Protein AF-A0A8R7JZX9-F1 (afdb_monomer_lite)

Radius of gyration: 11.73 Å; chains: 1; bounding box: 32×27×32 Å

Organism: Triticum urartu (NCBI:txid4572)

Foldseek 3Di:
DDPPPPVVVDVVLVVLCCCQLVVVDARDPSNLVSCQVCVVCLVVLCPPPVRVCSCVDVSVVSNCVSSVHDNRDD

InterPro domains:
  IPR016140 Bifunctional inhibitor/plant lipid transfer protein/seed storage helical domain [PF00234] (11-74)
  IPR033872 Non-specific lipid-transfer protein type 2 [PTHR33214] (4-74)
  IPR033872 Non-specific lipid-transfer protein type 2 [cd01959] (9-74)
  IPR036312 Bifunctional inhibitor/plant lipid transfer protein/seed storage helical domain superfamily [G3DSA:1.10.110.10] (7-74)
  IPR036312 Bifunctional inhibitor/plant lipid transfer protein/seed storage helical domain superfamily [SSF47699] (8-74)

pLDDT: mean 79.05, std 12.91, range [39.28, 88.94]

Secondary structure (DSSP, 8-state):
----------HHHHHTTHHHHHH-PPPPHHHHHHHHHTGGGHHHHHHSHHHHHHHTSHHHHHHHHHTTPPPP--

Structure (mmCIF, N/CA/C/O backbone):
data_AF-A0A8R7JZX9-F1
#
_entry.id   AF-A0A8R7JZX9-F1
#
loop_
_atom_site.group_PDB
_atom_site.id
_atom_site.type_symbol
_atom_site.label_atom_id
_atom_site.label_alt_id
_atom_site.label_comp_id
_atom_site.label_asym_id
_atom_site.label_entity_id
_atom_site.label_seq_id
_atom_site.pdbx_PDB_ins_code
_atom_site.Cartn_x
_atom_site.Cartn_y
_atom_site.Cartn_z
_atom_site.occupancy
_atom_site.B_iso_or_equiv
_atom_site.auth_seq_id
_atom_site.auth_comp_id
_atom_site.auth_asym_id
_atom_site.auth_atom_id
_atom_site.pdbx_PDB_model_num
ATOM 1 N N . MET A 1 1 ? -20.124 0.011 24.847 1.00 39.28 1 MET A N 1
ATOM 2 C CA . MET A 1 1 ? -18.926 -0.601 24.233 1.00 39.28 1 MET A CA 1
ATOM 3 C C . MET A 1 1 ? -19.182 -0.666 22.739 1.00 39.28 1 MET A C 1
ATOM 5 O O . MET A 1 1 ? -19.859 -1.576 22.284 1.00 39.28 1 MET A O 1
ATOM 9 N N . SER A 1 2 ? -18.775 0.364 21.999 1.00 40.97 2 SER A N 1
ATOM 10 C CA . SER A 1 2 ? -19.023 0.438 20.558 1.00 40.97 2 SER A CA 1
ATOM 11 C C . SER A 1 2 ? -17.960 -0.386 19.846 1.00 40.97 2 SER A C 1
ATOM 13 O O . SER A 1 2 ? -16.832 0.065 19.681 1.00 40.97 2 SER A O 1
ATOM 15 N N . THR A 1 3 ? -18.309 -1.609 19.461 1.00 43.28 3 THR A N 1
ATOM 16 C CA . THR A 1 3 ? -17.501 -2.475 18.597 1.00 43.28 3 THR A CA 1
ATOM 17 C C . THR A 1 3 ? -17.582 -1.975 17.159 1.00 43.28 3 THR A C 1
ATOM 19 O O . THR A 1 3 ? -18.099 -2.645 16.269 1.00 43.28 3 THR A O 1
ATOM 22 N N . ALA A 1 4 ? -17.085 -0.763 16.930 1.00 41.19 4 ALA A N 1
ATOM 23 C CA . ALA A 1 4 ? -16.511 -0.471 15.640 1.00 41.19 4 ALA A CA 1
ATOM 24 C C . ALA A 1 4 ? -15.199 -1.247 15.630 1.00 41.19 4 ALA A C 1
ATOM 26 O O . ALA A 1 4 ? -14.275 -0.920 16.371 1.00 41.19 4 ALA A O 1
ATOM 27 N N . SER A 1 5 ? -15.104 -2.274 14.798 1.00 42.50 5 SER A N 1
ATOM 28 C CA . SER A 1 5 ? -13.818 -2.688 14.256 1.00 42.50 5 SER A CA 1
ATOM 29 C C . SER A 1 5 ? -13.316 -1.536 13.381 1.00 42.50 5 SER A C 1
ATOM 31 O O . SER A 1 5 ? -13.235 -1.653 12.163 1.00 42.50 5 SER A O 1
ATOM 33 N N . THR A 1 6 ? -13.048 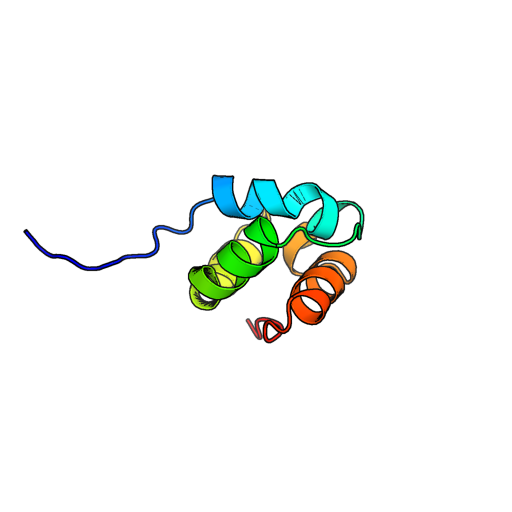-0.374 13.984 1.00 44.12 6 THR A N 1
ATOM 34 C CA . THR A 1 6 ? -12.094 0.576 13.454 1.00 44.12 6 THR A CA 1
ATOM 35 C C . THR A 1 6 ? -10.845 -0.265 13.324 1.00 44.12 6 THR A C 1
ATOM 37 O O . THR A 1 6 ? -10.181 -0.563 14.315 1.00 44.12 6 THR A O 1
ATOM 40 N N . ALA A 1 7 ? -10.565 -0.728 12.106 1.00 48.59 7 ALA A N 1
ATOM 41 C CA . ALA A 1 7 ? -9.210 -1.028 11.705 1.00 48.59 7 ALA A CA 1
ATOM 42 C C . ALA A 1 7 ? -8.464 0.285 11.937 1.00 48.59 7 ALA A C 1
ATOM 44 O O . ALA A 1 7 ? -8.410 1.154 11.074 1.00 48.59 7 ALA A O 1
ATOM 45 N N . HIS A 1 8 ? -8.055 0.500 13.185 1.00 57.78 8 HIS A N 1
ATOM 46 C CA . HIS A 1 8 ? -7.186 1.576 13.578 1.00 57.78 8 HIS A CA 1
ATOM 47 C C . HIS A 1 8 ? -5.986 1.311 12.705 1.00 57.78 8 HIS A C 1
ATOM 49 O O . HIS A 1 8 ? -5.395 0.240 12.853 1.00 57.78 8 HIS A O 1
ATOM 55 N N . CYS A 1 9 ? -5.771 2.173 11.712 1.00 69.56 9 CYS A N 1
ATOM 56 C CA . CYS A 1 9 ? -4.759 1.957 10.700 1.00 69.56 9 CYS A CA 1
ATOM 57 C C . CYS A 1 9 ? -3.473 1.620 11.445 1.00 69.56 9 CYS A C 1
ATOM 59 O O . CYS A 1 9 ? -2.928 2.455 12.162 1.00 69.56 9 CYS A O 1
ATOM 61 N N . ASN A 1 10 ? -3.097 0.346 11.407 1.00 73.25 10 ASN A N 1
ATOM 62 C CA . ASN A 1 10 ? -2.108 -0.205 12.300 1.00 73.25 10 ASN A CA 1
ATOM 63 C C . ASN A 1 10 ? -0.794 -0.124 11.552 1.00 73.25 10 ASN A C 1
ATOM 65 O O . ASN A 1 10 ? -0.489 -0.967 10.702 1.00 73.25 10 ASN A O 1
ATOM 69 N N . ASP A 1 11 ? -0.041 0.930 11.854 1.00 71.75 11 ASP A N 1
ATOM 70 C CA . ASP A 1 11 ? 1.252 1.210 11.237 1.00 71.75 11 ASP A CA 1
ATOM 71 C C . ASP A 1 11 ? 2.194 0.005 11.366 1.00 71.75 11 ASP A C 1
ATOM 73 O O . ASP A 1 11 ? 2.945 -0.302 10.445 1.00 71.75 11 ASP A O 1
ATOM 77 N N . GLY A 1 12 ? 2.096 -0.753 12.466 1.00 76.00 12 GLY A N 1
ATOM 78 C CA . GLY A 1 12 ? 2.874 -1.973 12.684 1.00 76.00 12 GLY A CA 1
ATOM 79 C C . GLY A 1 12 ? 2.565 -3.076 11.668 1.00 76.00 12 GLY A C 1
ATOM 80 O O . GLY A 1 12 ? 3.466 -3.763 11.191 1.00 76.00 12 GLY A O 1
ATOM 81 N N . GLN A 1 13 ? 1.306 -3.219 11.260 1.00 76.62 13 GLN A N 1
ATOM 82 C CA . GLN A 1 13 ? 0.926 -4.161 10.207 1.00 76.62 13 GLN A CA 1
ATOM 83 C C . GLN A 1 13 ? 1.363 -3.690 8.811 1.00 76.62 13 GLN A C 1
ATOM 85 O O . GLN A 1 13 ? 1.629 -4.522 7.943 1.00 76.62 13 GLN A O 1
ATOM 90 N N . LEU A 1 14 ? 1.502 -2.378 8.606 1.00 77.69 14 LEU A N 1
ATOM 91 C CA . LEU A 1 14 ? 2.137 -1.821 7.412 1.00 77.69 14 LEU A CA 1
ATOM 92 C C . LEU A 1 14 ? 3.659 -2.053 7.435 1.00 77.69 14 LEU A C 1
ATOM 94 O O . LEU A 1 14 ? 4.253 -2.356 6.402 1.00 77.69 14 LEU A O 1
ATOM 98 N N . MET A 1 15 ? 4.285 -2.007 8.616 1.00 79.81 15 MET A N 1
ATOM 99 C CA . MET A 1 15 ? 5.712 -2.294 8.800 1.00 79.81 15 MET A CA 1
ATOM 100 C C . MET A 1 15 ? 6.078 -3.745 8.472 1.00 79.81 15 MET A C 1
ATOM 102 O O . MET A 1 15 ? 7.146 -3.986 7.915 1.00 79.81 15 MET A O 1
ATOM 106 N N . VAL A 1 16 ? 5.182 -4.711 8.708 1.00 83.06 16 VAL A N 1
ATOM 107 C CA . VAL A 1 16 ? 5.356 -6.103 8.231 1.00 83.06 16 VAL A CA 1
ATOM 108 C C . VAL A 1 16 ? 5.485 -6.163 6.701 1.00 83.06 16 VAL A C 1
ATOM 110 O O . VAL A 1 16 ? 6.124 -7.064 6.159 1.00 83.06 16 VAL A O 1
ATOM 113 N N . CYS A 1 17 ? 4.924 -5.178 5.999 1.00 85.06 17 CYS A N 1
ATOM 114 C CA . CYS A 1 17 ? 5.039 -5.002 4.556 1.00 85.06 17 CYS A CA 1
ATOM 115 C C . CYS A 1 17 ? 6.145 -4.026 4.135 1.00 85.06 17 CYS A C 1
ATOM 117 O O . CYS A 1 17 ? 6.311 -3.803 2.937 1.00 85.06 17 CYS A O 1
ATOM 119 N N . ALA A 1 18 ? 6.918 -3.452 5.066 1.00 83.62 18 ALA A N 1
ATOM 120 C CA . ALA A 1 18 ? 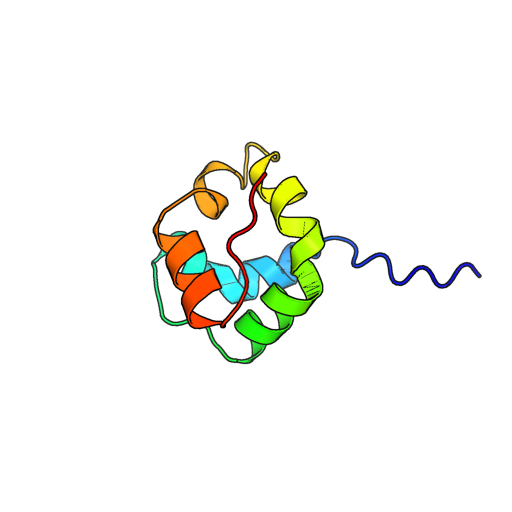7.921 -2.433 4.758 1.00 83.62 18 ALA A CA 1
ATOM 121 C C . ALA A 1 18 ? 8.954 -2.931 3.741 1.00 83.62 18 ALA A C 1
ATOM 123 O O . ALA A 1 18 ? 9.278 -2.208 2.810 1.00 83.62 18 ALA A O 1
ATOM 124 N N . ALA A 1 19 ? 9.409 -4.183 3.839 1.00 84.50 19 ALA A N 1
ATOM 125 C CA . ALA A 1 19 ? 10.332 -4.756 2.855 1.00 84.50 19 ALA A CA 1
ATOM 126 C C . ALA A 1 19 ? 9.735 -4.801 1.432 1.00 84.50 19 ALA A C 1
ATOM 128 O O . ALA A 1 19 ? 10.445 -4.604 0.448 1.00 84.50 19 ALA A O 1
ATOM 129 N N . ALA A 1 20 ? 8.425 -5.021 1.309 1.00 86.44 20 ALA A N 1
ATOM 130 C CA . ALA A 1 20 ? 7.740 -5.039 0.021 1.00 86.44 20 ALA A CA 1
ATOM 131 C C . ALA A 1 20 ? 7.471 -3.618 -0.505 1.00 86.44 20 ALA A C 1
ATOM 133 O O . ALA A 1 20 ? 7.671 -3.337 -1.682 1.00 86.44 20 ALA A O 1
ATOM 134 N N . ILE A 1 21 ? 7.079 -2.702 0.382 1.00 84.94 21 ILE A N 1
ATOM 135 C CA . ILE A 1 21 ? 6.753 -1.306 0.064 1.00 84.94 21 ILE A CA 1
ATOM 136 C C . ILE A 1 21 ? 8.014 -0.488 -0.264 1.00 84.94 21 ILE A C 1
ATOM 138 O O . ILE A 1 21 ? 8.047 0.230 -1.263 1.00 84.94 21 ILE A O 1
ATOM 142 N N . ILE A 1 22 ? 9.060 -0.616 0.555 1.00 84.38 22 ILE A N 1
ATOM 143 C CA . ILE A 1 22 ? 10.316 0.140 0.447 1.00 84.38 22 ILE A CA 1
ATOM 144 C C . ILE A 1 22 ? 11.239 -0.511 -0.584 1.00 84.38 22 ILE A C 1
ATOM 146 O O . ILE A 1 22 ? 11.720 0.162 -1.491 1.00 84.38 22 ILE A O 1
ATOM 150 N N . SER A 1 23 ? 11.477 -1.819 -0.467 1.00 82.88 23 SER A N 1
ATOM 151 C CA . SER A 1 23 ? 12.490 -2.522 -1.266 1.00 82.88 23 SER A CA 1
ATOM 152 C C . SER A 1 23 ? 11.920 -3.206 -2.511 1.00 82.88 23 SER A C 1
ATOM 154 O O . SER A 1 23 ? 12.684 -3.710 -3.330 1.00 82.88 23 SER A O 1
ATOM 156 N N . GLY A 1 24 ? 10.592 -3.279 -2.659 1.00 82.19 24 GLY A N 1
ATOM 157 C CA . GLY A 1 24 ? 9.960 -4.051 -3.733 1.00 82.19 24 GLY A CA 1
ATOM 158 C C . GLY A 1 24 ? 10.097 -5.567 -3.566 1.00 82.19 24 GLY A C 1
ATOM 159 O O . GLY A 1 24 ? 9.953 -6.296 -4.546 1.00 82.19 24 GLY A O 1
ATOM 160 N N . ALA A 1 25 ? 10.411 -6.046 -2.357 1.00 85.38 25 ALA A N 1
ATOM 161 C CA . ALA A 1 25 ? 10.512 -7.473 -2.072 1.00 85.38 25 ALA A CA 1
ATOM 162 C C . ALA A 1 25 ? 9.143 -8.171 -2.168 1.00 85.38 25 ALA A C 1
ATOM 164 O O . ALA A 1 25 ? 8.090 -7.542 -2.059 1.00 85.38 25 ALA A O 1
ATOM 165 N N . ALA A 1 26 ? 9.154 -9.494 -2.341 1.00 85.38 26 ALA A N 1
ATOM 166 C CA . ALA A 1 26 ? 7.925 -10.278 -2.354 1.00 85.38 26 ALA A CA 1
ATOM 167 C C . ALA A 1 26 ? 7.204 -10.177 -0.990 1.00 85.38 26 ALA A C 1
ATOM 169 O O . ALA A 1 26 ? 7.833 -10.417 0.046 1.00 85.38 26 ALA A O 1
ATOM 170 N N . PRO A 1 27 ? 5.907 -9.822 -0.957 1.00 86.69 27 PRO A N 1
ATOM 171 C CA . PRO A 1 27 ? 5.167 -9.720 0.292 1.00 86.69 27 PRO A CA 1
ATOM 172 C C . PRO A 1 27 ? 4.882 -11.106 0.886 1.00 86.69 27 PRO A C 1
ATOM 174 O O . PRO A 1 27 ? 4.461 -12.032 0.195 1.00 86.69 27 PRO A O 1
ATOM 177 N N . SER A 1 28 ? 5.073 -11.242 2.198 1.00 87.44 28 SER A N 1
ATOM 178 C CA . SER A 1 28 ? 4.720 -12.460 2.937 1.00 87.44 28 SER A CA 1
ATOM 179 C C . SER A 1 28 ? 3.201 -12.626 3.060 1.00 87.44 28 SER A C 1
ATOM 181 O O . SER A 1 28 ? 2.456 -11.646 3.055 1.00 87.44 28 SER A O 1
ATOM 183 N N . ALA A 1 29 ? 2.722 -13.849 3.302 1.00 87.62 29 ALA A N 1
ATOM 184 C CA . ALA A 1 29 ? 1.291 -14.115 3.496 1.00 87.62 29 ALA A CA 1
ATOM 185 C C . ALA A 1 29 ? 0.657 -13.246 4.606 1.00 87.62 29 ALA A C 1
ATOM 187 O O . ALA A 1 29 ? -0.434 -12.701 4.426 1.00 87.62 29 ALA A O 1
ATOM 188 N N . SER A 1 30 ? 1.366 -13.038 5.724 1.00 87.06 30 SER A N 1
ATOM 189 C CA . SER A 1 30 ? 0.924 -12.144 6.807 1.00 87.06 30 SER A CA 1
ATOM 190 C C . SER A 1 30 ? 0.837 -10.681 6.367 1.00 87.06 30 SER A C 1
ATOM 192 O O . SER A 1 30 ? -0.091 -9.978 6.769 1.00 87.06 30 SER A O 1
ATOM 194 N N . CYS A 1 31 ? 1.754 -10.233 5.502 1.00 87.81 31 CYS A N 1
ATOM 195 C CA . CYS A 1 31 ? 1.684 -8.909 4.892 1.00 87.81 31 CYS A CA 1
ATOM 196 C C . CYS A 1 31 ? 0.436 -8.801 4.004 1.00 87.81 31 CYS A C 1
ATOM 198 O O . CYS A 1 31 ? -0.368 -7.896 4.194 1.00 87.81 31 CYS A O 1
ATOM 200 N N . CYS A 1 32 ? 0.186 -9.766 3.116 1.00 88.94 32 CYS A N 1
ATOM 201 C CA . CYS A 1 32 ? -0.987 -9.736 2.241 1.00 88.94 32 CYS A CA 1
ATOM 202 C C . CYS A 1 32 ? -2.323 -9.765 2.997 1.00 88.94 32 CYS A C 1
ATOM 204 O O . CYS A 1 32 ? -3.270 -9.074 2.618 1.00 88.94 32 CYS A O 1
ATOM 206 N N . SER A 1 33 ? -2.427 -10.542 4.077 1.00 88.94 33 SER A N 1
ATOM 207 C CA . SER A 1 33 ? -3.613 -10.520 4.943 1.00 88.94 33 SER A CA 1
ATOM 208 C C . SER A 1 33 ? -3.790 -9.167 5.633 1.00 88.94 33 SER A C 1
ATOM 210 O O . SER A 1 33 ? -4.909 -8.666 5.713 1.00 88.94 33 SER A O 1
ATOM 212 N N . SER A 1 34 ? -2.689 -8.539 6.047 1.00 86.12 34 SER A N 1
ATOM 213 C CA . SER A 1 34 ? -2.697 -7.197 6.637 1.00 86.12 34 SER A CA 1
ATOM 214 C C . SER A 1 34 ? -3.106 -6.122 5.624 1.00 86.12 34 SER A C 1
ATOM 216 O O . SER A 1 34 ? -3.970 -5.304 5.926 1.00 86.12 34 SER A O 1
ATOM 218 N N . LEU A 1 35 ? -2.555 -6.152 4.405 1.00 85.56 35 LEU A N 1
ATOM 219 C CA . LEU A 1 35 ? -2.893 -5.212 3.329 1.00 85.56 35 LEU A CA 1
ATOM 220 C C . LEU A 1 35 ? -4.373 -5.306 2.942 1.00 85.56 35 LEU A C 1
ATOM 222 O O . LEU A 1 35 ? -5.019 -4.279 2.762 1.00 85.56 35 LEU A O 1
ATOM 226 N N . ARG A 1 36 ? -4.933 -6.521 2.860 1.00 85.69 36 ARG A N 1
ATOM 227 C CA . ARG A 1 36 ? -6.372 -6.721 2.610 1.00 85.69 36 ARG A CA 1
ATOM 228 C C . ARG A 1 36 ? -7.236 -6.156 3.731 1.00 85.69 36 ARG A C 1
ATOM 230 O O . ARG A 1 36 ? -8.200 -5.456 3.449 1.00 85.69 36 ARG A O 1
ATOM 237 N N . ALA A 1 37 ? -6.877 -6.426 4.986 1.00 84.81 37 ALA A N 1
ATOM 238 C CA . ALA A 1 37 ? -7.611 -5.913 6.141 1.00 84.81 37 ALA A CA 1
ATOM 239 C C . ALA A 1 37 ? -7.556 -4.378 6.248 1.00 84.81 37 ALA A C 1
ATOM 241 O O . ALA A 1 37 ? -8.474 -3.765 6.786 1.00 84.81 37 ALA A O 1
ATOM 242 N N . GLN A 1 38 ? -6.499 -3.758 5.716 1.00 81.94 38 GLN A N 1
ATOM 243 C CA . GLN A 1 38 ? -6.242 -2.321 5.809 1.00 81.94 38 GLN A CA 1
ATOM 244 C C . GLN A 1 38 ? -6.434 -1.555 4.495 1.00 81.94 38 GLN A C 1
ATOM 246 O O . GLN A 1 38 ? -5.972 -0.420 4.379 1.00 81.94 38 GLN A O 1
ATOM 251 N N . GLN A 1 39 ? -7.156 -2.113 3.517 1.00 81.69 39 GLN A N 1
ATOM 252 C CA . GLN A 1 39 ? -7.420 -1.426 2.245 1.00 81.69 39 GLN A CA 1
ATOM 253 C C . GLN A 1 39 ? -7.993 -0.013 2.430 1.00 81.69 39 GLN A C 1
ATOM 255 O O . GLN A 1 39 ? -7.540 0.926 1.778 1.00 81.69 39 GLN A O 1
ATOM 260 N N . GLY A 1 40 ? -8.931 0.160 3.368 1.00 79.69 40 GLY A N 1
ATOM 261 C CA . GLY A 1 40 ? -9.527 1.467 3.675 1.00 79.69 40 GLY A CA 1
ATOM 262 C C . GLY A 1 40 ? -8.555 2.481 4.296 1.00 79.69 40 GLY A C 1
ATOM 263 O O . GLY A 1 40 ? -8.799 3.682 4.235 1.00 79.69 40 GLY A O 1
ATOM 264 N N . CYS A 1 41 ? -7.433 2.019 4.850 1.00 84.00 41 CYS A N 1
ATOM 265 C CA . CYS A 1 41 ? -6.418 2.858 5.483 1.00 84.00 41 CYS A CA 1
ATOM 266 C C . CYS A 1 41 ? -5.342 3.353 4.514 1.00 84.00 41 CYS A C 1
ATOM 268 O O . CYS A 1 41 ? -4.644 4.317 4.827 1.00 84.00 41 CYS A O 1
ATOM 270 N N . PHE A 1 42 ? -5.198 2.755 3.327 1.00 82.62 42 PHE A N 1
ATOM 271 C CA . PHE A 1 42 ? -4.145 3.166 2.397 1.00 82.62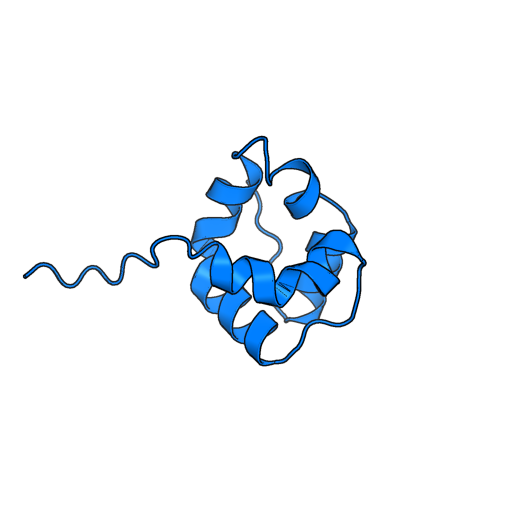 42 PHE A CA 1
ATOM 272 C C . PHE A 1 42 ? -4.238 4.624 1.975 1.00 82.62 42 PHE A C 1
ATOM 274 O O . PHE A 1 42 ? -3.204 5.270 1.867 1.00 82.62 42 PHE A O 1
ATOM 281 N N . CYS A 1 43 ? -5.442 5.173 1.807 1.00 83.62 43 CYS A N 1
ATOM 282 C CA . CYS A 1 43 ? -5.597 6.595 1.506 1.00 83.62 43 CYS A CA 1
ATOM 283 C C . CYS A 1 43 ? -5.102 7.495 2.634 1.00 83.62 43 CYS A C 1
ATOM 285 O O . CYS A 1 43 ? -4.548 8.561 2.373 1.00 83.62 43 CYS A O 1
ATOM 287 N N . GLN A 1 44 ? -5.280 7.066 3.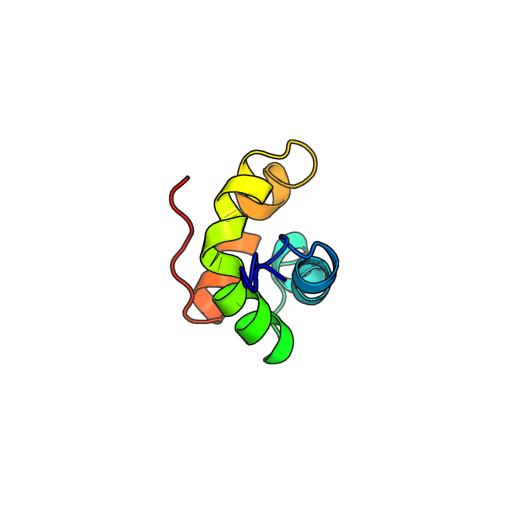882 1.00 84.62 44 GLN A N 1
ATOM 288 C CA . GLN A 1 44 ? -4.771 7.787 5.040 1.00 84.62 44 GLN A CA 1
ATOM 289 C C . GLN A 1 44 ? -3.239 7.772 5.038 1.00 84.62 44 GLN A C 1
ATOM 291 O O . GLN A 1 44 ? -2.607 8.815 5.211 1.00 84.62 44 GLN A O 1
ATOM 296 N N . TYR A 1 45 ? -2.636 6.612 4.766 1.00 82.81 45 TYR A N 1
ATOM 297 C CA . TYR A 1 45 ? -1.185 6.488 4.638 1.00 82.81 45 TYR A CA 1
ATOM 298 C C . TYR A 1 45 ? -0.634 7.276 3.445 1.00 82.81 45 TYR A C 1
ATOM 300 O O . TYR A 1 45 ? 0.364 7.973 3.589 1.00 82.81 45 TYR A O 1
ATOM 308 N N . ALA A 1 46 ? -1.319 7.250 2.300 1.00 83.50 46 ALA A N 1
ATOM 309 C CA . ALA A 1 46 ? -0.962 8.020 1.112 1.00 83.50 46 ALA A CA 1
ATOM 310 C C . ALA A 1 46 ? -0.996 9.537 1.370 1.00 83.50 46 ALA A C 1
ATOM 312 O O . ALA A 1 46 ? -0.117 10.263 0.917 1.00 83.50 46 ALA A O 1
ATOM 313 N N . ARG A 1 47 ? -1.977 10.021 2.148 1.00 83.50 47 ARG A N 1
ATOM 314 C CA . ARG A 1 47 ? -2.075 11.437 2.552 1.00 83.50 47 ARG A CA 1
ATOM 315 C C . ARG A 1 47 ? -1.091 11.836 3.642 1.00 83.50 47 ARG A C 1
ATOM 317 O O . ARG A 1 47 ? -0.860 13.025 3.843 1.00 83.50 47 ARG A O 1
ATOM 324 N N . THR A 1 48 ? -0.537 10.874 4.372 1.00 83.75 48 THR A N 1
ATOM 325 C CA . THR A 1 48 ? 0.416 11.164 5.441 1.00 83.75 48 THR A CA 1
ATOM 326 C C . THR A 1 48 ? 1.771 11.468 4.811 1.00 83.75 48 THR A C 1
ATOM 328 O O . THR A 1 48 ? 2.344 10.570 4.209 1.00 83.75 48 THR A O 1
ATOM 331 N N . PRO A 1 49 ? 2.355 12.666 4.963 1.00 81.88 49 PRO A N 1
ATOM 332 C CA . PRO A 1 49 ? 3.594 13.032 4.267 1.00 81.88 49 PRO A CA 1
ATOM 333 C C . PRO A 1 49 ? 4.781 12.106 4.584 1.00 81.88 49 PRO A C 1
ATOM 335 O O . PRO A 1 49 ? 5.636 11.896 3.730 1.00 81.88 49 PRO A O 1
ATOM 338 N N . ALA A 1 50 ? 4.806 11.492 5.772 1.00 81.56 50 ALA A N 1
ATOM 339 C CA . ALA A 1 50 ? 5.822 10.507 6.148 1.00 81.56 50 ALA A CA 1
ATOM 340 C C . ALA A 1 50 ? 5.707 9.171 5.383 1.00 81.56 50 ALA A C 1
ATOM 342 O O . ALA A 1 50 ? 6.720 8.518 5.145 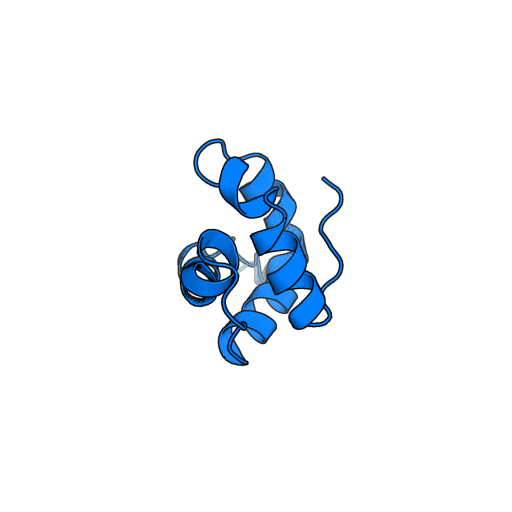1.00 81.56 50 ALA A O 1
ATOM 343 N N . TYR A 1 51 ? 4.494 8.767 4.988 1.00 79.56 51 TYR A N 1
ATOM 344 C CA . TYR A 1 51 ? 4.222 7.480 4.332 1.00 79.56 51 TYR A CA 1
ATOM 345 C C . TYR A 1 51 ? 3.828 7.616 2.859 1.00 79.56 51 TYR A C 1
ATOM 347 O O . TYR A 1 51 ? 3.990 6.667 2.096 1.00 79.56 51 TYR A O 1
ATOM 355 N N . GLY A 1 52 ? 3.349 8.784 2.439 1.00 81.50 52 GLY A N 1
ATOM 356 C CA . GLY A 1 52 ? 2.765 9.027 1.126 1.00 81.50 52 GLY A CA 1
ATOM 357 C C . GLY A 1 52 ? 3.738 8.783 -0.012 1.00 81.50 52 GLY A C 1
ATOM 358 O O . GLY A 1 52 ? 3.380 8.140 -0.996 1.00 81.50 52 GLY A O 1
ATOM 359 N N . GLY A 1 53 ? 4.999 9.183 0.172 1.00 82.94 53 GLY A N 1
ATOM 360 C CA . GLY A 1 53 ? 6.065 8.878 -0.781 1.00 82.94 53 GLY A CA 1
ATOM 361 C C . GLY A 1 53 ? 6.280 7.373 -0.961 1.00 82.94 53 GLY A C 1
ATOM 362 O O . GLY A 1 53 ? 6.468 6.912 -2.082 1.00 82.94 53 GLY A O 1
ATOM 363 N N . TYR A 1 54 ? 6.181 6.588 0.114 1.00 83.19 54 TYR A N 1
ATOM 364 C CA . TYR A 1 54 ? 6.354 5.137 0.057 1.00 83.19 54 TYR A CA 1
ATOM 365 C C . TYR A 1 54 ? 5.122 4.434 -0.516 1.00 83.19 54 TYR A C 1
ATOM 367 O O . TYR A 1 54 ? 5.262 3.590 -1.389 1.00 83.19 54 TYR A O 1
ATOM 375 N N . ILE A 1 55 ? 3.916 4.794 -0.071 1.00 83.38 55 ILE A N 1
ATOM 376 C CA . ILE A 1 55 ? 2.659 4.159 -0.502 1.00 83.38 55 ILE A CA 1
ATOM 377 C C . ILE A 1 55 ? 2.326 4.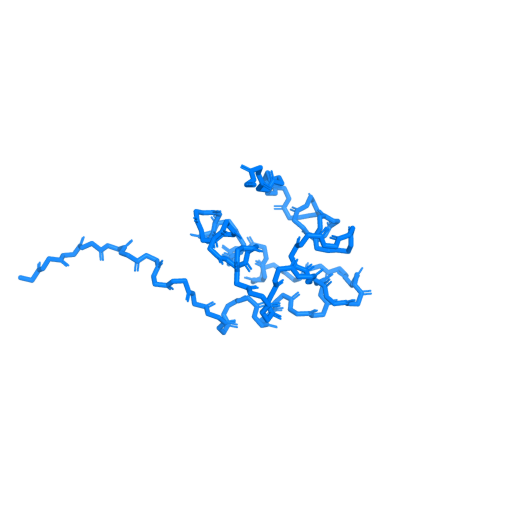476 -1.961 1.00 83.38 55 ILE A C 1
ATOM 379 O O . ILE A 1 55 ? 1.836 3.601 -2.669 1.00 83.38 55 ILE A O 1
ATOM 383 N N . GLY A 1 56 ? 2.626 5.691 -2.423 1.00 82.44 56 GLY A N 1
ATOM 384 C CA . GLY A 1 56 ? 2.471 6.082 -3.825 1.00 82.44 56 GLY A CA 1
ATOM 385 C C . GLY A 1 56 ? 3.604 5.603 -4.738 1.00 82.44 56 GLY A C 1
ATOM 386 O O . GLY A 1 56 ? 3.557 5.837 -5.945 1.00 82.44 56 GLY A O 1
ATOM 387 N N . SER A 1 57 ? 4.637 4.947 -4.195 1.00 86.19 57 SER A N 1
ATOM 388 C CA . SER A 1 57 ? 5.744 4.440 -5.004 1.00 86.19 57 SER A CA 1
ATOM 389 C C . SER A 1 57 ? 5.340 3.203 -5.819 1.00 86.19 57 SER A C 1
ATOM 391 O O . SER A 1 57 ? 4.545 2.373 -5.369 1.00 86.19 57 SER A O 1
ATOM 393 N N . PRO A 1 58 ? 5.954 2.989 -6.998 1.00 87.56 58 PRO A N 1
ATOM 394 C CA . PRO A 1 58 ? 5.686 1.812 -7.822 1.00 87.56 58 PRO A CA 1
ATOM 395 C C . PRO A 1 58 ? 5.998 0.486 -7.106 1.00 87.56 58 PRO A C 1
ATOM 397 O O . PRO A 1 58 ? 5.368 -0.528 -7.404 1.00 87.56 58 PRO A O 1
ATOM 400 N N . THR A 1 59 ? 6.927 0.469 -6.147 1.00 88.69 59 THR A N 1
ATOM 401 C CA . THR A 1 59 ? 7.208 -0.694 -5.288 1.00 88.69 59 THR A CA 1
ATOM 402 C C . THR A 1 59 ? 6.025 -1.058 -4.395 1.00 88.69 59 THR A C 1
ATOM 404 O O . THR A 1 59 ? 5.636 -2.226 -4.362 1.00 88.69 59 THR A O 1
ATOM 407 N N . ALA A 1 60 ? 5.383 -0.079 -3.752 1.00 86.75 60 ALA A N 1
ATOM 408 C CA . ALA A 1 60 ? 4.169 -0.309 -2.974 1.00 86.75 60 ALA A CA 1
ATOM 409 C C . ALA A 1 60 ? 3.027 -0.830 -3.845 1.00 86.75 60 ALA A C 1
ATOM 411 O O . ALA A 1 60 ? 2.385 -1.815 -3.486 1.00 86.75 60 ALA A O 1
ATOM 412 N N . HIS A 1 61 ? 2.821 -0.242 -5.026 1.00 88.25 61 HIS A N 1
ATOM 413 C CA . HIS A 1 61 ? 1.819 -0.739 -5.971 1.00 88.25 61 HIS A CA 1
ATOM 414 C C . HIS A 1 61 ? 2.087 -2.193 -6.377 1.00 88.25 61 HIS A C 1
ATOM 416 O O . HIS A 1 61 ? 1.163 -3.003 -6.388 1.00 88.25 61 HIS A O 1
ATOM 422 N N . ARG A 1 62 ? 3.346 -2.564 -6.647 1.00 87.75 62 ARG A N 1
ATOM 423 C CA . ARG A 1 62 ? 3.713 -3.960 -6.939 1.00 87.75 62 ARG A CA 1
ATOM 424 C C . ARG A 1 62 ? 3.426 -4.894 -5.766 1.00 87.75 62 ARG A C 1
ATOM 426 O O . ARG A 1 62 ? 2.880 -5.967 -5.996 1.00 87.75 62 ARG A O 1
ATOM 433 N N . ALA A 1 63 ? 3.743 -4.495 -4.535 1.00 87.44 63 ALA A N 1
ATOM 434 C CA . ALA A 1 63 ? 3.449 -5.285 -3.338 1.00 87.44 63 ALA A CA 1
ATOM 435 C C . ALA A 1 63 ? 1.937 -5.504 -3.146 1.00 87.44 63 ALA A C 1
ATOM 437 O O . ALA A 1 63 ? 1.493 -6.610 -2.847 1.00 87.44 63 ALA A O 1
ATOM 438 N N . ILE A 1 64 ? 1.140 -4.460 -3.376 1.00 87.00 64 ILE A N 1
ATOM 439 C CA . ILE A 1 64 ? -0.323 -4.493 -3.296 1.00 87.00 64 ILE A CA 1
ATOM 440 C C . ILE A 1 64 ? -0.898 -5.443 -4.361 1.00 87.00 64 ILE A C 1
ATOM 442 O O . ILE A 1 64 ? -1.655 -6.359 -4.031 1.00 87.00 64 ILE A O 1
ATOM 446 N N . VAL A 1 65 ? -0.463 -5.308 -5.617 1.00 88.94 65 VAL A N 1
ATOM 447 C CA . VAL A 1 65 ? -0.894 -6.180 -6.723 1.00 88.94 65 VAL A CA 1
ATOM 448 C C . VAL A 1 65 ? -0.464 -7.634 -6.500 1.00 88.94 65 VAL A C 1
ATOM 450 O O . VAL A 1 65 ? -1.263 -8.540 -6.726 1.00 88.94 65 VAL A O 1
ATOM 453 N N . ALA A 1 66 ? 0.752 -7.872 -5.998 1.00 88.94 66 ALA A N 1
ATOM 454 C CA . ALA A 1 66 ? 1.250 -9.213 -5.680 1.00 88.94 66 ALA A CA 1
ATOM 455 C C . ALA A 1 66 ? 0.406 -9.921 -4.605 1.00 88.94 66 ALA A C 1
ATOM 457 O O . ALA A 1 66 ? 0.312 -11.144 -4.594 1.00 88.94 66 ALA A O 1
ATOM 458 N N . CYS A 1 67 ? -0.248 -9.158 -3.730 1.00 87.56 67 CYS A N 1
ATOM 459 C CA . CYS A 1 67 ? -1.173 -9.673 -2.727 1.00 87.56 67 CYS A CA 1
ATOM 460 C C . CYS A 1 67 ? -2.628 -9.793 -3.212 1.00 87.56 67 CYS A C 1
ATOM 462 O O . CYS A 1 67 ? -3.508 -10.066 -2.392 1.00 87.56 67 CYS A O 1
ATOM 464 N N . HIS A 1 68 ? -2.902 -9.570 -4.504 1.00 86.94 68 HIS A N 1
ATOM 465 C CA . HIS A 1 68 ? -4.255 -9.484 -5.071 1.00 86.94 68 HIS A CA 1
ATOM 466 C C . HIS A 1 68 ? -5.138 -8.433 -4.377 1.00 86.94 68 HIS A C 1
ATOM 468 O O . HIS A 1 68 ? -6.346 -8.601 -4.213 1.00 86.94 68 HIS A O 1
ATOM 474 N N . VAL A 1 69 ? -4.516 -7.338 -3.945 1.00 86.38 69 VAL A N 1
ATOM 475 C CA . VAL A 1 69 ? -5.179 -6.184 -3.340 1.00 86.38 69 VAL A CA 1
ATOM 476 C C . VAL A 1 69 ? -5.353 -5.133 -4.432 1.00 86.38 69 VAL A C 1
ATOM 478 O O . VAL A 1 69 ? -4.452 -4.919 -5.242 1.00 86.38 69 VAL A O 1
ATOM 481 N N . ALA A 1 70 ? -6.514 -4.480 -4.482 1.00 83.56 70 ALA A N 1
ATOM 482 C CA . ALA A 1 70 ? -6.714 -3.369 -5.404 1.00 83.56 70 ALA A CA 1
ATOM 483 C C . ALA A 1 70 ? -5.785 -2.206 -5.028 1.00 83.56 70 ALA A C 1
ATOM 485 O O . ALA A 1 70 ? -5.663 -1.865 -3.849 1.00 83.56 70 ALA A O 1
ATOM 486 N N . VAL A 1 71 ? -5.141 -1.602 -6.032 1.00 78.88 71 VAL A N 1
ATOM 487 C CA . VAL A 1 71 ? -4.318 -0.409 -5.816 1.00 78.88 71 VAL A CA 1
ATOM 488 C C . VAL A 1 71 ? -5.226 0.721 -5.325 1.00 78.88 71 VAL A C 1
ATOM 490 O O . VAL A 1 71 ? -6.205 1.047 -6.002 1.00 78.88 71 VAL A O 1
ATOM 493 N N . PRO A 1 72 ? -4.944 1.298 -4.147 1.00 72.44 72 PRO A N 1
ATOM 494 C CA . PRO A 1 72 ? -5.775 2.339 -3.566 1.00 72.44 72 PRO A CA 1
ATOM 495 C C . PRO A 1 72 ? -5.746 3.580 -4.464 1.00 72.44 72 PRO A C 1
ATOM 497 O O . PRO A 1 72 ? -4.689 4.149 -4.721 1.00 72.44 72 PRO A O 1
ATOM 500 N N . SER A 1 73 ? -6.915 3.968 -4.976 1.00 70.12 73 SER A N 1
ATOM 501 C CA . SER A 1 73 ? -7.104 5.196 -5.755 1.00 70.12 73 SER A CA 1
ATOM 502 C C . SER A 1 73 ? -7.538 6.296 -4.793 1.00 70.12 73 SER A C 1
ATOM 504 O O . SER A 1 73 ? -8.713 6.412 -4.446 1.00 70.12 73 SER A O 1
ATOM 506 N N . CYS A 1 74 ? -6.551 7.030 -4.304 1.00 71.50 74 CYS A N 1
ATOM 507 C CA . CYS A 1 74 ? -6.679 8.156 -3.397 1.00 71.50 74 CYS A CA 1
ATOM 508 C C . CYS A 1 74 ? -5.971 9.344 -4.057 1.00 71.50 74 CYS A C 1
ATOM 510 O O . CYS A 1 74 ? -6.368 10.471 -3.717 1.00 71.50 74 CYS A O 1
#

Sequence (74 aa):
MSTASTAHCNDGQLMVCAAAIISGAAPSASCCSSLRAQQGCFCQYARTPAYGGYIGSPTAHRAIVACHVAVPSC